Protein AF-A0A267DTV1-F1 (afdb_monomer_lite)

Radius of gyration: 34.49 Å; chains: 1; bounding box: 105×62×57 Å

Secondary structure (DSSP, 8-state):
-PPPPHHHHHHHHHHHHHHHHHHHHHHHHHHHHHTTT--SHHHHHHHHHHHHHHHHHHHHHHHHHHHHHHHHHHHHHHHHHTT-S-HHHHHHHHHHHHHHHHHHHHHHHHHHHHHHHHHHHS---SSSSSS------------------------------------------------

InterPro domains:
  IPR010989 SNARE [SSF47661] (5-112)
  IPR015260 Syntaxin 6/10/61, N-terminal [PF09177] (5-105)

Sequence (179 aa):
MPSLDPFQLDQQALDNKLKLLQESLERWRRVKIDAGELTSQEELQEAEDEFNWLREEIGKSVKSIGWDLDDLAETLRRMSEQNRQPAEETTARGEYIRRMRHLLTTIDDEVKKSSEALAASESPDGRQNRHQQQQQPDSGMSASTERLVESLLQQDDEDDDVELLIQDDSSVRAEDSSA

pLDDT: mean 75.84, std 22.7, range [34.06, 98.0]

Structure (mmCIF, N/CA/C/O backbone):
data_AF-A0A267DTV1-F1
#
_entry.id   AF-A0A267DTV1-F1
#
loop_
_atom_site.group_PDB
_atom_site.id
_atom_site.type_symbol
_atom_site.label_atom_id
_atom_site.label_alt_id
_atom_site.label_comp_id
_atom_site.label_asym_id
_atom_site.label_entity_id
_atom_site.label_seq_id
_atom_site.pdbx_PDB_ins_code
_atom_site.Cartn_x
_atom_site.Cartn_y
_atom_site.Cartn_z
_atom_site.occupancy
_atom_site.B_iso_or_equiv
_atom_site.auth_seq_id
_atom_site.auth_comp_id
_atom_site.auth_asym_id
_atom_site.auth_atom_id
_atom_site.pdbx_PDB_model_num
ATOM 1 N N . MET A 1 1 ? 34.134 4.651 -7.912 1.00 44.31 1 MET A N 1
ATOM 2 C CA . MET A 1 1 ? 32.918 4.200 -7.209 1.00 44.31 1 MET A CA 1
ATOM 3 C C . MET A 1 1 ? 31.912 3.812 -8.275 1.00 44.31 1 MET A C 1
ATOM 5 O O . MET A 1 1 ? 31.681 4.657 -9.135 1.00 44.31 1 MET A O 1
ATOM 9 N N . PRO A 1 2 ? 31.387 2.576 -8.313 1.00 50.53 2 PRO A N 1
ATOM 10 C CA . PRO A 1 2 ? 30.242 2.295 -9.172 1.00 50.53 2 PRO A CA 1
ATOM 11 C C . PRO A 1 2 ? 29.101 3.227 -8.742 1.00 50.53 2 PRO A C 1
ATOM 13 O O . PRO A 1 2 ? 28.803 3.327 -7.553 1.00 50.53 2 PRO A O 1
ATOM 16 N N . SER A 1 3 ? 28.538 3.983 -9.682 1.00 67.75 3 SER A N 1
ATOM 17 C CA . SER A 1 3 ? 27.326 4.765 -9.439 1.00 67.75 3 SER A CA 1
ATOM 18 C C . SER A 1 3 ? 26.203 3.789 -9.098 1.00 67.75 3 SER A C 1
ATOM 20 O O . SER A 1 3 ? 25.952 2.885 -9.896 1.00 67.75 3 SER A O 1
ATOM 22 N N . LEU A 1 4 ? 25.571 3.934 -7.929 1.00 71.94 4 LEU A N 1
ATOM 23 C CA . LEU A 1 4 ? 24.413 3.114 -7.571 1.00 71.94 4 LEU A CA 1
ATOM 24 C C . LEU A 1 4 ? 23.327 3.273 -8.639 1.00 71.94 4 LEU A C 1
ATOM 26 O O . LEU A 1 4 ? 23.061 4.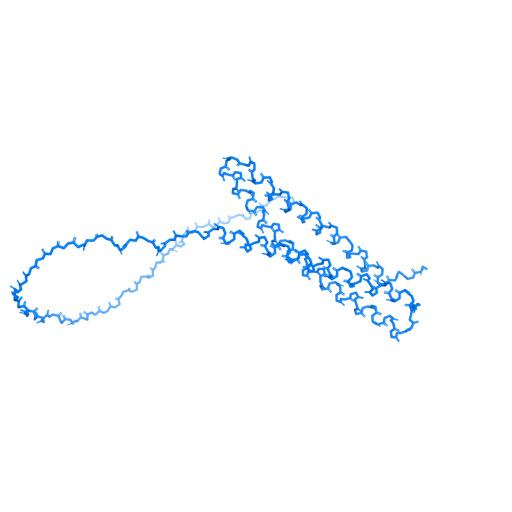386 -9.095 1.00 71.94 4 LEU A O 1
ATOM 30 N N . ASP A 1 5 ? 22.730 2.154 -9.039 1.00 86.31 5 ASP A N 1
ATOM 31 C CA . ASP A 1 5 ? 21.611 2.145 -9.970 1.00 86.31 5 ASP A CA 1
ATOM 32 C C . ASP A 1 5 ? 20.408 2.850 -9.315 1.00 86.31 5 ASP A C 1
ATOM 34 O O . ASP A 1 5 ? 19.955 2.396 -8.258 1.00 86.31 5 ASP A O 1
ATOM 38 N N . PRO A 1 6 ? 19.888 3.947 -9.903 1.00 86.69 6 PRO A N 1
ATOM 39 C CA . PRO A 1 6 ? 18.773 4.695 -9.323 1.00 86.69 6 PRO A CA 1
ATOM 40 C C . PRO A 1 6 ? 17.540 3.816 -9.087 1.00 86.69 6 PRO A C 1
ATOM 42 O O . PRO A 1 6 ? 16.880 3.959 -8.065 1.00 86.69 6 PRO A O 1
ATOM 45 N N . PHE A 1 7 ? 17.285 2.834 -9.955 1.00 90.94 7 PHE A N 1
ATOM 46 C CA . PHE A 1 7 ? 16.161 1.919 -9.778 1.00 90.94 7 PHE A CA 1
ATOM 47 C C . PHE A 1 7 ? 16.307 1.068 -8.513 1.00 90.94 7 PHE A C 1
ATOM 49 O O . PHE A 1 7 ? 15.328 0.820 -7.819 1.00 90.94 7 PHE A O 1
ATOM 56 N N . GLN A 1 8 ? 17.520 0.599 -8.203 1.00 91.19 8 GLN A N 1
ATOM 57 C CA . GLN A 1 8 ? 17.751 -0.240 -7.023 1.00 91.19 8 GLN A CA 1
ATOM 58 C C . GLN A 1 8 ? 17.574 0.549 -5.725 1.00 91.19 8 GLN A C 1
ATOM 60 O O . GLN A 1 8 ? 17.074 0.003 -4.744 1.00 91.19 8 GLN A O 1
ATOM 65 N N . LEU A 1 9 ? 17.960 1.827 -5.727 1.00 90.38 9 LEU A N 1
ATOM 66 C CA . LEU A 1 9 ? 17.738 2.731 -4.599 1.00 90.38 9 LEU A CA 1
ATOM 67 C C . LEU A 1 9 ? 16.246 2.944 -4.339 1.00 90.38 9 LEU A C 1
ATOM 69 O O . LEU A 1 9 ? 15.788 2.760 -3.210 1.00 90.38 9 LEU A O 1
ATOM 73 N N . ASP A 1 10 ? 15.496 3.268 -5.389 1.00 91.75 10 ASP A N 1
ATOM 74 C CA . ASP A 1 10 ? 14.055 3.498 -5.295 1.00 91.75 10 ASP A CA 1
ATOM 75 C C . ASP A 1 10 ? 13.319 2.207 -4.903 1.00 91.75 10 ASP A C 1
ATOM 77 O O . ASP A 1 10 ? 12.448 2.225 -4.033 1.00 91.75 10 ASP A O 1
ATOM 81 N N . GLN A 1 11 ? 13.730 1.060 -5.456 1.00 94.12 11 GLN A N 1
ATOM 82 C CA . GLN A 1 11 ? 13.201 -0.249 -5.075 1.00 94.12 11 GLN A CA 1
ATOM 83 C C . GLN A 1 11 ? 13.447 -0.553 -3.589 1.00 94.12 11 GLN A C 1
ATOM 85 O O . GLN A 1 11 ? 12.539 -1.003 -2.896 1.00 94.12 11 GLN A O 1
ATOM 90 N N . GLN A 1 12 ? 14.646 -0.281 -3.065 1.00 94.19 12 GLN A N 1
ATOM 91 C CA . GLN A 1 12 ? 14.948 -0.518 -1.652 1.00 94.19 12 GLN A CA 1
ATOM 92 C C . GLN A 1 12 ? 14.118 0.386 -0.727 1.00 94.19 12 GLN A C 1
ATOM 94 O O . GLN A 1 12 ? 13.645 -0.057 0.323 1.00 94.19 12 GLN A O 1
ATOM 99 N N . ALA A 1 13 ? 13.932 1.655 -1.098 1.00 93.06 13 ALA A N 1
ATOM 100 C CA . ALA A 1 13 ? 13.071 2.571 -0.356 1.00 93.06 13 ALA A CA 1
ATOM 101 C C . ALA A 1 13 ? 11.609 2.095 -0.362 1.00 93.06 13 ALA A C 1
ATOM 103 O O . ALA A 1 13 ? 10.941 2.131 0.676 1.00 93.06 13 ALA A O 1
ATOM 104 N N . LEU A 1 14 ? 11.142 1.590 -1.506 1.00 95.75 14 LEU A N 1
ATOM 105 C CA . LEU A 1 14 ? 9.812 1.017 -1.662 1.00 95.75 14 LEU A CA 1
ATOM 106 C C . LEU A 1 14 ? 9.611 -0.230 -0.796 1.00 95.75 14 LEU A C 1
ATOM 108 O O . LEU A 1 14 ? 8.597 -0.336 -0.108 1.00 95.75 14 LEU A O 1
ATOM 112 N N . ASP A 1 15 ? 10.584 -1.142 -0.775 1.00 95.56 15 ASP A N 1
ATOM 113 C CA . ASP A 1 15 ? 10.530 -2.368 0.029 1.00 95.56 15 ASP A CA 1
ATOM 114 C C . ASP A 1 15 ? 10.394 -2.051 1.531 1.00 95.56 15 ASP A C 1
ATOM 116 O O . ASP A 1 15 ? 9.637 -2.713 2.245 1.00 95.56 15 ASP A O 1
ATOM 120 N N . ASN A 1 16 ? 11.044 -0.986 2.015 1.00 96.00 16 ASN A N 1
ATOM 121 C CA . ASN A 1 16 ? 10.878 -0.527 3.397 1.00 96.00 16 ASN A CA 1
ATOM 122 C C . ASN A 1 16 ? 9.452 -0.023 3.674 1.00 96.00 16 ASN A C 1
ATOM 124 O O . ASN A 1 16 ? 8.869 -0.369 4.702 1.00 96.00 16 ASN A O 1
ATOM 128 N N . LYS A 1 17 ? 8.868 0.763 2.759 1.00 96.75 17 LYS A N 1
ATOM 129 C CA . LYS A 1 17 ? 7.478 1.235 2.885 1.00 96.75 17 LYS A CA 1
ATOM 130 C C . LYS A 1 17 ? 6.484 0.070 2.840 1.00 96.75 17 LYS A C 1
ATOM 132 O O . LYS A 1 17 ? 5.540 0.041 3.625 1.00 96.75 17 LYS A O 1
ATOM 137 N N . LEU A 1 18 ? 6.718 -0.911 1.969 1.00 96.69 18 LEU A N 1
ATOM 138 C CA . LEU A 1 18 ? 5.904 -2.124 1.869 1.00 96.69 18 LEU A CA 1
ATOM 139 C C . LEU A 1 18 ? 5.942 -2.949 3.154 1.00 96.69 18 LEU A C 1
ATOM 141 O O . LEU A 1 18 ? 4.903 -3.441 3.587 1.00 96.69 18 LEU A O 1
ATOM 145 N N . LYS A 1 19 ? 7.112 -3.067 3.788 1.00 96.81 19 LYS A N 1
ATOM 146 C CA . LYS A 1 19 ? 7.238 -3.755 5.073 1.00 96.81 19 LYS A CA 1
ATOM 147 C C . LYS A 1 19 ? 6.401 -3.077 6.162 1.00 96.81 19 LYS A C 1
ATOM 149 O O . LYS A 1 19 ? 5.646 -3.752 6.852 1.00 96.81 19 LYS A O 1
ATOM 154 N N . LEU A 1 20 ? 6.474 -1.749 6.268 1.00 96.94 20 LEU A N 1
ATOM 155 C CA . LEU A 1 20 ? 5.659 -0.990 7.224 1.00 96.94 20 LEU A CA 1
ATOM 156 C C . LEU A 1 20 ? 4.158 -1.130 6.933 1.00 96.94 20 LEU A C 1
ATOM 158 O O . LEU A 1 20 ? 3.362 -1.305 7.852 1.00 96.94 20 LEU A O 1
ATOM 162 N N . LEU A 1 21 ? 3.765 -1.117 5.655 1.00 97.81 21 LEU A N 1
ATOM 163 C CA . LEU A 1 21 ? 2.382 -1.370 5.251 1.00 97.81 21 LEU A CA 1
ATOM 164 C C . LEU A 1 21 ? 1.910 -2.766 5.692 1.00 97.81 21 LEU A C 1
ATOM 166 O O . LEU A 1 21 ? 0.790 -2.903 6.181 1.00 97.81 21 LEU A O 1
ATOM 170 N N . GLN A 1 22 ? 2.746 -3.795 5.533 1.00 96.88 22 GLN A N 1
ATOM 171 C CA . GLN A 1 22 ? 2.431 -5.155 5.977 1.00 96.88 22 GLN A CA 1
ATOM 172 C C . GLN A 1 22 ? 2.264 -5.234 7.497 1.00 96.88 22 GLN A C 1
ATOM 174 O O . GLN A 1 22 ? 1.286 -5.811 7.964 1.00 96.88 22 GLN A O 1
ATOM 179 N N . GLU A 1 23 ? 3.157 -4.606 8.264 1.00 97.12 23 GLU A N 1
ATOM 180 C CA . GLU A 1 23 ? 3.067 -4.552 9.728 1.00 97.12 23 GLU A CA 1
ATOM 181 C C . GLU A 1 23 ? 1.766 -3.867 10.188 1.00 97.12 23 GLU A C 1
ATOM 183 O O . GLU A 1 23 ? 1.050 -4.396 11.045 1.00 97.12 23 GLU A O 1
ATOM 188 N N . SER A 1 24 ? 1.403 -2.738 9.567 1.00 97.00 24 SER A N 1
ATOM 189 C CA . SER A 1 24 ? 0.138 -2.038 9.826 1.00 97.00 24 SER A CA 1
ATOM 190 C C . SER A 1 24 ? -1.081 -2.889 9.468 1.00 97.00 24 SER A C 1
ATOM 192 O O . SER A 1 24 ? -2.044 -2.935 10.232 1.00 97.00 24 SER A O 1
ATOM 194 N N . LEU A 1 25 ? -1.041 -3.611 8.344 1.00 96.94 25 LEU A N 1
ATOM 195 C CA . LEU A 1 25 ? -2.120 -4.506 7.922 1.00 96.94 25 LEU A CA 1
ATOM 196 C C . LEU A 1 25 ? -2.301 -5.687 8.884 1.00 96.94 25 LEU A C 1
ATOM 198 O O . LEU A 1 25 ? -3.425 -6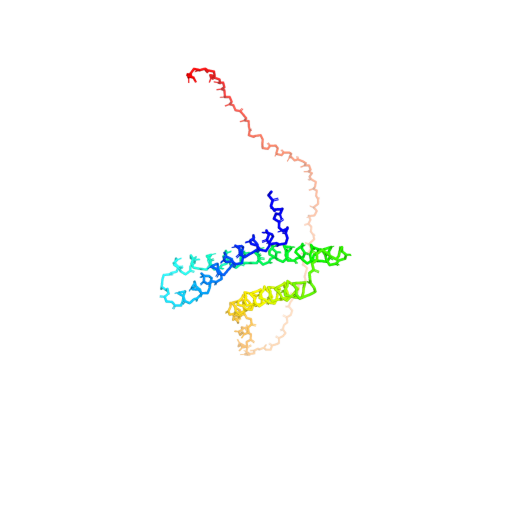.038 9.236 1.00 96.94 25 LEU A O 1
ATOM 202 N N . GLU A 1 26 ? -1.209 -6.299 9.336 1.00 96.69 26 GLU A N 1
ATOM 203 C CA . GLU A 1 26 ? -1.253 -7.375 10.328 1.00 96.69 26 GLU A CA 1
ATOM 204 C C . GLU A 1 26 ? -1.782 -6.890 11.676 1.00 96.69 26 GLU A C 1
ATOM 206 O O . GLU A 1 26 ? -2.510 -7.616 12.354 1.00 96.69 26 GLU A O 1
ATOM 211 N N . ARG A 1 27 ? -1.422 -5.670 12.084 1.00 96.25 27 ARG A N 1
ATOM 212 C CA . ARG A 1 27 ? -1.970 -5.048 13.292 1.00 96.25 27 ARG A CA 1
ATOM 213 C C . ARG A 1 27 ? -3.469 -4.789 13.142 1.00 96.25 27 ARG A C 1
ATOM 215 O O . ARG A 1 27 ? -4.235 -5.194 14.004 1.00 96.25 27 ARG A O 1
ATOM 222 N N . TRP A 1 28 ? -3.894 -4.235 12.011 1.00 96.06 28 TRP A N 1
ATOM 223 C CA . TRP A 1 28 ? -5.303 -3.972 11.716 1.00 96.06 28 TRP A CA 1
ATOM 224 C C . TRP A 1 28 ? -6.157 -5.248 11.721 1.00 96.06 28 TRP A C 1
ATOM 226 O O . TRP A 1 28 ? -7.239 -5.282 12.308 1.00 96.06 28 TRP A O 1
ATOM 236 N N . ARG A 1 29 ? -5.644 -6.341 11.138 1.00 94.44 29 ARG A N 1
ATOM 237 C CA . ARG A 1 29 ? -6.293 -7.661 11.195 1.00 94.44 29 ARG A CA 1
ATOM 238 C C . ARG A 1 29 ? -6.385 -8.209 12.620 1.00 94.44 29 ARG A C 1
ATOM 240 O O . ARG A 1 29 ? -7.393 -8.828 12.941 1.00 94.44 29 ARG A O 1
ATOM 247 N N . ARG A 1 30 ? -5.358 -8.000 13.454 1.00 94.38 30 ARG A N 1
ATOM 248 C CA . ARG A 1 30 ? -5.352 -8.436 14.861 1.00 94.38 30 ARG A CA 1
ATOM 249 C C . ARG A 1 30 ? -6.390 -7.697 15.688 1.00 94.38 30 ARG A C 1
ATOM 251 O O . ARG A 1 30 ? -7.224 -8.359 16.283 1.00 94.38 30 ARG A O 1
ATOM 258 N N . VAL A 1 31 ? -6.431 -6.367 15.605 1.00 92.06 31 VAL A N 1
ATOM 259 C CA . VAL A 1 31 ? -7.442 -5.551 16.302 1.00 92.06 31 VAL A CA 1
ATOM 260 C C . VAL A 1 31 ? -8.858 -6.040 15.979 1.00 92.06 31 VAL A C 1
ATOM 262 O O . VAL A 1 31 ? -9.684 -6.195 16.870 1.00 92.06 31 VAL A O 1
ATOM 265 N N . LYS A 1 32 ? -9.122 -6.388 14.712 1.00 86.12 32 LYS A N 1
ATOM 266 C CA . LYS A 1 32 ? -10.412 -6.952 14.286 1.00 86.12 32 LYS A CA 1
ATOM 267 C C . LYS A 1 32 ? -10.759 -8.291 14.950 1.00 86.12 32 LYS A C 1
ATOM 269 O O . LYS A 1 32 ? -11.935 -8.563 15.173 1.00 86.12 32 LYS A O 1
ATOM 274 N N . ILE A 1 33 ? -9.769 -9.155 15.170 1.00 87.12 33 ILE A N 1
ATOM 275 C CA . ILE A 1 33 ? -9.955 -10.472 15.795 1.00 87.12 33 ILE A CA 1
ATOM 276 C C . ILE A 1 33 ? -10.137 -10.297 17.303 1.00 87.12 33 ILE A C 1
ATOM 278 O O . ILE A 1 33 ? -11.112 -10.797 17.860 1.00 87.12 33 ILE A O 1
ATOM 282 N N . ASP A 1 34 ? -9.239 -9.537 17.925 1.00 87.75 34 ASP A N 1
ATOM 283 C CA . ASP A 1 34 ? -9.172 -9.343 19.373 1.00 87.75 34 ASP A CA 1
ATOM 284 C C . ASP A 1 34 ? -10.408 -8.594 19.896 1.00 87.75 34 ASP A C 1
ATOM 286 O O . ASP A 1 34 ? -10.901 -8.899 20.979 1.00 87.75 34 ASP A O 1
ATOM 290 N N . ALA A 1 35 ? -10.997 -7.696 19.092 1.00 81.88 35 ALA A N 1
ATOM 291 C CA . ALA A 1 35 ? -12.250 -7.012 19.422 1.00 81.88 35 ALA A CA 1
ATOM 292 C C . ALA A 1 35 ? -13.416 -7.972 19.732 1.00 81.88 35 ALA A C 1
ATOM 294 O O . ALA A 1 35 ? -14.322 -7.613 20.480 1.00 81.88 35 ALA A O 1
ATOM 295 N N . GLY A 1 36 ? -13.397 -9.200 19.198 1.00 80.12 36 GLY A N 1
ATOM 296 C CA . GLY A 1 36 ? -14.404 -10.221 19.499 1.00 80.12 36 GLY A CA 1
ATOM 297 C C . GLY A 1 36 ? -14.314 -10.807 20.914 1.00 80.12 36 GLY A C 1
ATOM 298 O O . GLY A 1 36 ? -15.256 -11.465 21.354 1.00 80.12 36 GLY A O 1
ATOM 299 N N . GLU A 1 37 ? -13.203 -10.584 21.618 1.00 86.50 37 GLU A N 1
ATOM 300 C CA . GLU A 1 37 ? -12.944 -11.095 22.970 1.00 86.50 37 GLU A CA 1
ATOM 301 C C . GLU A 1 37 ? -13.087 -10.013 24.055 1.00 86.50 37 GLU A C 1
ATOM 303 O O . GLU A 1 37 ? -13.101 -10.330 25.247 1.00 86.50 37 GLU A O 1
ATOM 308 N N . LEU A 1 38 ? -13.223 -8.744 23.658 1.00 87.69 38 LEU A N 1
ATOM 309 C CA . LEU A 1 38 ? -13.347 -7.613 24.574 1.00 87.69 38 LEU A CA 1
ATOM 310 C C . LEU A 1 38 ? -14.730 -7.575 25.227 1.00 87.69 38 LEU A C 1
ATOM 312 O O . LEU A 1 38 ? -15.755 -7.864 24.608 1.00 87.69 38 LEU A O 1
ATOM 316 N N . THR A 1 39 ? -14.755 -7.207 26.509 1.00 84.06 39 THR A N 1
ATOM 317 C CA . THR A 1 39 ? -15.987 -7.212 27.318 1.00 84.06 39 THR A CA 1
ATOM 318 C C . THR A 1 39 ? -16.328 -5.849 27.905 1.00 84.06 39 THR A C 1
ATOM 320 O O . THR A 1 39 ? -17.491 -5.608 28.234 1.00 84.06 39 THR A O 1
ATOM 323 N N . SER A 1 40 ? -15.349 -4.944 28.010 1.00 92.00 40 SER A N 1
ATOM 324 C CA . SER A 1 40 ? -15.582 -3.558 28.405 1.00 92.00 40 SER A CA 1
ATOM 325 C C . SER A 1 40 ? -15.943 -2.694 27.199 1.00 92.00 40 SER A C 1
ATOM 327 O O . SER A 1 40 ? -15.343 -2.803 26.133 1.00 92.00 40 SER A O 1
ATOM 329 N N . GLN A 1 41 ? -16.893 -1.777 27.389 1.00 87.75 41 GLN A N 1
ATOM 330 C CA . GLN A 1 41 ? -17.243 -0.776 26.380 1.00 87.75 41 GLN A CA 1
ATOM 331 C C . GLN A 1 41 ? -16.068 0.163 26.064 1.00 87.75 41 GLN A C 1
ATOM 333 O O . GLN A 1 41 ? -15.928 0.595 24.926 1.00 87.75 41 GLN A O 1
ATOM 338 N N . GLU A 1 42 ? -15.228 0.467 27.055 1.00 92.94 42 GLU A N 1
ATOM 339 C CA . GLU A 1 42 ? -14.047 1.321 26.876 1.00 92.94 42 GLU A CA 1
ATOM 340 C C . GLU A 1 42 ? -13.011 0.643 25.970 1.00 92.94 42 GLU A C 1
ATOM 342 O O . GLU A 1 42 ? -12.588 1.231 24.981 1.00 92.94 42 GLU A O 1
ATOM 347 N N . GLU A 1 43 ? -12.705 -0.633 26.222 1.00 89.88 43 GLU A N 1
ATOM 348 C CA . GLU A 1 43 ? -11.781 -1.420 25.393 1.00 89.88 43 GLU A CA 1
ATOM 349 C C . GLU A 1 43 ? -12.299 -1.574 23.955 1.00 89.88 43 GLU A C 1
ATOM 351 O O . GLU A 1 43 ? -11.526 -1.504 23.001 1.00 89.88 43 GLU A O 1
ATOM 356 N N . LEU A 1 44 ? -13.614 -1.762 23.787 1.00 88.44 44 LEU A N 1
ATOM 357 C CA . LEU A 1 44 ? -14.243 -1.832 22.467 1.00 88.44 44 LEU A CA 1
ATOM 358 C C . LEU A 1 44 ? -14.107 -0.512 21.698 1.00 88.44 44 LEU A C 1
ATOM 360 O O . LEU A 1 44 ? -13.794 -0.546 20.510 1.00 88.44 44 LEU A O 1
ATOM 364 N N . GLN A 1 45 ? -14.302 0.630 22.366 1.00 90.69 45 GLN A N 1
ATOM 365 C CA . GLN A 1 45 ? -14.137 1.942 21.741 1.00 90.69 45 GLN A CA 1
ATOM 366 C C . GLN A 1 45 ? -12.677 2.196 21.350 1.00 90.69 45 GLN A C 1
ATOM 368 O O . GLN A 1 45 ? -12.413 2.636 20.235 1.00 90.69 45 GLN A O 1
ATOM 373 N N . GLU A 1 46 ? -11.721 1.876 22.227 1.00 91.62 46 GLU A N 1
ATOM 374 C CA . GLU A 1 46 ? -10.291 2.011 21.925 1.00 91.62 46 GLU A CA 1
ATOM 375 C C . GLU A 1 46 ? -9.875 1.139 20.732 1.00 91.62 46 GLU A C 1
ATOM 377 O O . GLU A 1 46 ? -9.154 1.596 19.841 1.00 91.62 46 GLU A O 1
ATOM 382 N N . ALA A 1 47 ? -10.367 -0.103 20.674 1.00 91.75 47 ALA A N 1
ATOM 383 C CA . ALA A 1 47 ? -10.119 -1.004 19.555 1.00 91.75 47 ALA A CA 1
ATOM 384 C C . ALA A 1 47 ? -10.741 -0.484 18.249 1.00 91.75 47 ALA A C 1
ATOM 386 O O . ALA A 1 47 ? -10.126 -0.596 17.187 1.00 91.75 47 ALA A O 1
ATOM 387 N N . GLU A 1 48 ? -11.938 0.103 18.304 1.00 91.19 48 GLU A N 1
ATOM 388 C CA . GLU A 1 48 ? -12.587 0.715 17.143 1.00 91.19 48 GLU A CA 1
ATOM 389 C C . GLU A 1 48 ? -11.817 1.943 16.633 1.00 91.19 48 GLU A C 1
ATOM 391 O O . GLU A 1 48 ? -11.570 2.066 15.427 1.00 91.19 48 GLU A O 1
ATOM 396 N N . ASP A 1 49 ? -11.377 2.817 17.536 1.00 93.06 49 ASP A N 1
ATOM 397 C CA . ASP A 1 49 ? -10.577 3.996 17.203 1.00 93.06 49 ASP A CA 1
ATOM 398 C C . ASP A 1 49 ? -9.238 3.585 16.568 1.00 93.06 49 ASP A C 1
ATOM 400 O O . ASP A 1 49 ? -8.847 4.113 15.520 1.00 93.06 49 ASP A O 1
ATOM 404 N N . GLU A 1 50 ? -8.558 2.585 17.142 1.00 94.69 50 GLU A N 1
ATOM 405 C CA . GLU A 1 50 ? -7.323 2.027 16.587 1.00 94.69 50 GLU A CA 1
ATOM 406 C C . GLU A 1 50 ? -7.557 1.383 15.213 1.00 94.69 50 GLU A C 1
ATOM 408 O O . GLU A 1 50 ? -6.779 1.601 14.277 1.00 94.69 50 GLU A O 1
ATOM 413 N N . PHE A 1 51 ? -8.635 0.613 15.061 1.00 93.50 51 PHE A N 1
ATOM 414 C CA . PHE A 1 51 ? -9.000 -0.030 13.802 1.00 93.50 51 PHE A CA 1
ATOM 415 C C . PHE A 1 51 ? -9.232 1.000 12.689 1.00 93.50 51 PHE A C 1
ATOM 417 O O . PHE A 1 51 ? -8.737 0.829 11.567 1.00 93.50 51 PHE A O 1
ATOM 424 N N . ASN A 1 52 ? -9.947 2.084 12.994 1.00 93.25 52 ASN A N 1
ATOM 425 C CA . ASN A 1 52 ? -10.221 3.167 12.054 1.00 93.25 52 ASN A CA 1
ATOM 426 C C . ASN A 1 52 ? -8.956 3.962 11.711 1.00 93.25 52 ASN A C 1
ATOM 428 O O . ASN A 1 52 ? -8.697 4.219 10.531 1.00 93.25 52 ASN A O 1
ATOM 432 N N . TRP A 1 53 ? -8.119 4.272 12.704 1.00 95.81 53 TRP A N 1
ATOM 433 C CA . TRP A 1 53 ? -6.838 4.938 12.475 1.00 95.81 53 TRP A CA 1
ATOM 434 C C . TRP A 1 53 ? -5.915 4.104 11.573 1.00 95.81 53 TRP A C 1
ATOM 436 O O . TRP A 1 53 ? -5.406 4.607 10.567 1.00 95.81 53 TRP A O 1
ATOM 446 N N . LEU A 1 54 ? -5.753 2.808 11.868 1.00 96.25 54 LEU A N 1
ATOM 447 C CA . LEU A 1 54 ? -4.938 1.894 11.061 1.00 96.25 54 LEU A CA 1
ATOM 448 C C . LEU A 1 54 ? -5.463 1.778 9.631 1.00 96.25 54 LEU A C 1
ATOM 450 O O . LEU A 1 54 ? -4.677 1.755 8.684 1.00 96.25 54 LEU A O 1
ATOM 454 N N . ARG A 1 55 ? -6.785 1.738 9.453 1.00 94.94 55 ARG A N 1
ATOM 455 C CA . ARG A 1 55 ? -7.412 1.738 8.130 1.00 94.94 55 ARG A CA 1
ATOM 456 C C . ARG A 1 55 ? -7.019 2.970 7.318 1.00 94.94 55 ARG A C 1
ATOM 458 O O . ARG A 1 55 ? -6.656 2.838 6.146 1.00 94.94 55 ARG A O 1
ATOM 465 N N . GLU A 1 56 ? -7.125 4.161 7.902 1.00 96.00 56 GLU A N 1
ATOM 466 C CA . GLU A 1 56 ? -6.745 5.393 7.211 1.00 96.00 56 GLU A CA 1
ATOM 467 C C . GLU A 1 56 ? -5.257 5.402 6.865 1.00 96.00 56 GLU A C 1
ATOM 469 O O . GLU A 1 56 ? -4.878 5.785 5.755 1.00 96.00 56 GLU A O 1
ATOM 474 N N . GLU A 1 57 ? -4.419 4.946 7.793 1.00 96.94 57 GLU A N 1
ATOM 475 C CA . GLU A 1 57 ? -2.972 4.903 7.621 1.00 96.94 57 GLU A CA 1
ATOM 476 C C . GLU A 1 57 ? -2.544 3.917 6.526 1.00 96.94 57 GLU A C 1
ATOM 478 O O . GLU A 1 57 ? -1.705 4.239 5.678 1.00 96.94 57 GLU A O 1
ATOM 483 N N . ILE A 1 58 ? -3.192 2.750 6.459 1.00 97.69 58 ILE A N 1
ATOM 484 C CA . ILE A 1 58 ? -3.041 1.793 5.358 1.00 97.69 58 ILE A CA 1
ATOM 485 C C . ILE A 1 58 ? -3.452 2.447 4.034 1.00 97.69 58 ILE A C 1
ATOM 487 O O . ILE A 1 58 ? -2.705 2.374 3.058 1.00 97.69 58 ILE A O 1
ATOM 491 N N . GLY A 1 59 ? -4.588 3.148 3.993 1.00 96.62 59 GLY A N 1
ATOM 492 C CA . GLY A 1 59 ? -5.053 3.843 2.790 1.00 96.62 59 GLY A CA 1
ATOM 493 C C . GLY A 1 59 ? -4.084 4.926 2.295 1.00 96.62 59 GLY A C 1
ATOM 494 O O . GLY A 1 59 ? -3.853 5.053 1.088 1.00 96.62 59 GLY A O 1
ATOM 495 N N . LYS A 1 60 ? -3.476 5.695 3.208 1.00 97.12 60 LYS A N 1
ATOM 496 C CA . LYS A 1 60 ? -2.424 6.678 2.883 1.00 97.12 60 LYS A CA 1
ATOM 497 C C . LYS A 1 60 ? -1.166 5.988 2.358 1.00 97.12 60 LYS A C 1
ATOM 499 O O . LYS A 1 60 ? -0.629 6.397 1.327 1.00 97.12 60 LYS A O 1
ATOM 504 N N . SER A 1 61 ? -0.738 4.920 3.027 1.00 97.50 61 SER A N 1
ATOM 505 C CA . SER A 1 61 ? 0.443 4.136 2.656 1.00 97.50 61 SER A CA 1
ATOM 506 C C . SER A 1 61 ? 0.296 3.516 1.267 1.00 97.50 61 SER A C 1
ATOM 508 O O . SER A 1 61 ? 1.190 3.659 0.438 1.00 97.50 61 SER A O 1
ATOM 510 N N . VAL A 1 62 ? -0.857 2.914 0.960 1.00 98.00 62 VAL A N 1
ATOM 511 C CA . VAL A 1 62 ? -1.156 2.347 -0.364 1.00 98.00 62 VAL A CA 1
ATOM 512 C C . VAL A 1 62 ? -1.043 3.403 -1.466 1.00 98.00 62 VAL A C 1
ATOM 514 O O . VAL A 1 62 ? -0.409 3.150 -2.488 1.00 98.00 62 VAL A O 1
ATOM 517 N N . LYS A 1 63 ? -1.615 4.598 -1.265 1.00 97.31 63 LYS A N 1
ATOM 518 C CA . LYS A 1 63 ? -1.524 5.694 -2.246 1.00 97.31 63 LYS A CA 1
ATOM 519 C C . LYS A 1 63 ? -0.084 6.165 -2.446 1.00 97.31 63 LYS A C 1
ATOM 521 O O . LYS A 1 63 ? 0.348 6.306 -3.585 1.00 97.31 63 LYS A O 1
ATOM 526 N N . SER A 1 64 ? 0.646 6.364 -1.349 1.00 97.62 64 SER A N 1
ATOM 527 C CA . SER A 1 64 ? 2.049 6.795 -1.361 1.00 97.62 64 SER A CA 1
ATOM 528 C C . SER A 1 64 ? 2.944 5.809 -2.123 1.00 97.62 64 SER A C 1
ATOM 530 O O . SER A 1 64 ? 3.640 6.200 -3.055 1.00 97.62 64 SER A O 1
ATOM 532 N N . ILE A 1 65 ? 2.841 4.513 -1.812 1.00 98.00 65 ILE A N 1
ATOM 533 C CA . ILE A 1 65 ? 3.583 3.442 -2.502 1.00 98.00 65 ILE A CA 1
ATOM 534 C C . ILE A 1 65 ? 3.141 3.339 -3.971 1.00 98.00 65 ILE A C 1
ATOM 536 O O . ILE A 1 65 ? 3.950 3.046 -4.849 1.00 98.00 65 ILE A O 1
ATOM 540 N N . GLY A 1 66 ? 1.865 3.606 -4.265 1.00 97.75 66 GLY A N 1
ATOM 541 C CA . GLY A 1 66 ? 1.351 3.690 -5.631 1.00 97.75 66 GLY A CA 1
ATOM 542 C C . GLY A 1 66 ? 2.077 4.739 -6.478 1.00 97.75 66 GLY A C 1
ATOM 543 O O . GLY A 1 66 ? 2.474 4.428 -7.599 1.00 97.75 66 GLY A O 1
ATOM 544 N N . TRP A 1 67 ? 2.307 5.936 -5.929 1.00 97.69 67 TRP A N 1
ATOM 545 C CA . TRP A 1 67 ? 3.081 6.987 -6.598 1.00 97.69 67 TRP A CA 1
ATOM 546 C C . TRP A 1 67 ? 4.546 6.595 -6.786 1.00 97.69 67 TRP A C 1
ATOM 548 O O . TRP A 1 67 ? 5.071 6.728 -7.888 1.00 97.69 67 TRP A O 1
ATOM 558 N N . ASP A 1 68 ? 5.181 6.012 -5.767 1.00 96.75 68 ASP A N 1
ATOM 559 C CA . ASP A 1 68 ? 6.560 5.528 -5.901 1.00 96.75 68 ASP A CA 1
ATOM 560 C C . ASP A 1 68 ? 6.685 4.457 -7.008 1.00 96.75 68 ASP A C 1
ATOM 562 O O . ASP A 1 68 ? 7.676 4.400 -7.732 1.00 96.75 68 ASP A O 1
ATOM 566 N N . LEU A 1 69 ? 5.673 3.596 -7.175 1.00 97.81 69 LEU A N 1
ATOM 567 C CA . LEU A 1 69 ? 5.625 2.596 -8.248 1.00 97.81 69 LEU A CA 1
ATOM 568 C C . LEU A 1 69 ? 5.420 3.210 -9.638 1.00 97.81 69 LEU A C 1
ATOM 570 O O . LEU A 1 69 ? 5.804 2.584 -10.634 1.00 97.81 69 LEU A O 1
ATOM 574 N N . ASP A 1 70 ? 4.767 4.370 -9.736 1.00 96.94 70 ASP A N 1
ATOM 575 C CA . ASP A 1 70 ? 4.667 5.145 -10.979 1.00 96.94 70 ASP A CA 1
ATOM 576 C C . ASP A 1 70 ? 6.039 5.724 -11.344 1.00 96.94 70 ASP A C 1
ATOM 578 O O . ASP A 1 70 ? 6.498 5.535 -12.474 1.00 96.94 70 ASP A O 1
ATOM 582 N N . ASP A 1 71 ? 6.742 6.305 -10.370 1.00 94.94 71 ASP A N 1
ATOM 583 C CA . ASP A 1 71 ? 8.098 6.830 -10.549 1.00 94.94 71 ASP A CA 1
ATOM 584 C C . ASP A 1 71 ? 9.097 5.722 -10.914 1.00 94.94 71 ASP A C 1
ATOM 586 O O . ASP A 1 71 ? 9.890 5.863 -11.847 1.00 94.94 71 ASP A O 1
ATOM 590 N N . LEU A 1 72 ? 9.012 4.561 -10.259 1.00 95.38 72 LEU A N 1
ATOM 591 C CA . LEU A 1 72 ? 9.873 3.414 -10.545 1.00 95.38 72 LEU A CA 1
ATOM 592 C C . LEU A 1 72 ? 9.636 2.857 -11.963 1.00 95.38 72 LEU A C 1
ATOM 594 O O . LEU A 1 72 ? 10.580 2.461 -12.656 1.00 95.38 72 LEU A O 1
ATOM 598 N N . ALA A 1 73 ? 8.381 2.855 -12.427 1.00 95.69 73 ALA A N 1
ATOM 599 C CA . ALA A 1 73 ? 8.035 2.474 -13.796 1.00 95.69 73 ALA A CA 1
ATOM 600 C C . ALA A 1 73 ? 8.565 3.480 -14.825 1.00 95.69 73 ALA A C 1
ATOM 602 O O . ALA A 1 73 ? 9.063 3.078 -15.881 1.00 95.69 73 ALA A O 1
ATOM 603 N N . GLU A 1 74 ? 8.507 4.772 -14.508 1.00 94.44 74 GLU A N 1
ATOM 604 C CA . GLU A 1 74 ? 9.071 5.836 -15.333 1.00 94.44 74 GLU A CA 1
ATOM 605 C C . GLU A 1 74 ? 10.601 5.730 -15.427 1.00 94.44 74 GLU A C 1
ATOM 607 O O . GLU A 1 74 ? 11.167 5.815 -16.523 1.00 94.44 74 GLU A O 1
ATOM 612 N N . THR A 1 75 ? 11.276 5.464 -14.307 1.00 92.69 75 THR A N 1
ATOM 613 C CA . THR A 1 75 ? 12.720 5.200 -14.262 1.00 92.69 75 THR A CA 1
ATOM 614 C C . THR A 1 75 ? 13.079 4.005 -15.143 1.00 92.69 75 THR A C 1
ATOM 616 O O . THR A 1 75 ? 13.965 4.114 -15.996 1.00 92.69 75 THR A O 1
ATOM 619 N N . LEU A 1 76 ? 12.348 2.891 -15.022 1.00 93.56 76 LEU A N 1
ATOM 620 C CA . LEU A 1 76 ? 12.562 1.705 -15.853 1.00 93.56 76 LEU A CA 1
ATOM 621 C C . LEU A 1 76 ? 12.386 2.002 -17.346 1.00 93.56 76 LEU A C 1
ATOM 623 O O . LEU A 1 76 ? 13.210 1.578 -18.162 1.00 93.56 76 LEU A O 1
ATOM 627 N N . ARG A 1 77 ? 11.342 2.760 -17.708 1.00 92.62 77 ARG A N 1
ATOM 628 C CA . ARG A 1 77 ? 11.091 3.181 -19.091 1.00 92.62 77 ARG A CA 1
ATOM 629 C C . ARG A 1 77 ? 12.289 3.947 -19.647 1.00 92.62 77 ARG A C 1
ATOM 631 O O . ARG A 1 77 ? 12.837 3.545 -20.672 1.00 92.62 77 ARG A O 1
ATOM 638 N N . ARG A 1 78 ? 12.767 4.973 -18.937 1.00 91.00 78 ARG A N 1
ATOM 639 C CA . ARG A 1 78 ? 13.925 5.785 -19.359 1.00 91.00 78 ARG A CA 1
ATOM 640 C C . ARG A 1 78 ? 15.205 4.964 -19.496 1.00 91.00 78 ARG A C 1
ATOM 642 O O . ARG A 1 78 ? 15.976 5.178 -20.430 1.00 91.00 78 ARG A O 1
ATOM 649 N N . MET A 1 79 ? 15.442 4.018 -18.585 1.00 88.31 79 MET A N 1
ATOM 650 C CA . MET A 1 79 ? 16.602 3.124 -18.660 1.00 88.31 79 MET A CA 1
ATOM 651 C C . MET A 1 79 ? 16.530 2.196 -19.880 1.00 88.31 79 MET A C 1
ATOM 653 O O . MET A 1 79 ? 17.551 1.983 -20.540 1.00 88.31 79 MET A O 1
ATOM 657 N N . SER A 1 80 ? 15.333 1.700 -20.212 1.00 87.88 80 SER A N 1
ATOM 658 C CA . SER A 1 80 ? 15.107 0.854 -21.390 1.00 87.88 80 SER A CA 1
ATOM 659 C C . SER A 1 80 ? 15.292 1.614 -22.710 1.00 87.88 80 SER A C 1
ATOM 661 O O . SER A 1 80 ? 15.978 1.124 -23.603 1.00 87.88 80 SER A O 1
ATOM 663 N N . GLU A 1 81 ? 14.791 2.849 -22.811 1.00 89.19 81 GLU A N 1
ATOM 664 C CA . GLU A 1 81 ? 14.942 3.707 -23.999 1.00 89.19 81 GLU A CA 1
ATOM 665 C C . GLU A 1 81 ? 16.407 4.061 -24.280 1.00 89.19 81 GLU A C 1
ATOM 667 O O . GLU A 1 81 ? 16.824 4.194 -25.429 1.00 89.19 81 GLU A O 1
ATOM 672 N N . GLN A 1 82 ? 17.211 4.186 -23.224 1.00 86.88 82 GLN A N 1
ATOM 673 C CA . GLN A 1 82 ? 18.637 4.484 -23.323 1.00 86.88 82 GLN A CA 1
ATOM 674 C C . GLN A 1 82 ? 19.499 3.226 -23.523 1.00 86.88 82 GLN A C 1
ATOM 676 O O . GLN A 1 82 ? 20.725 3.339 -23.531 1.00 86.88 82 GLN A O 1
ATOM 681 N N . ASN A 1 83 ? 18.885 2.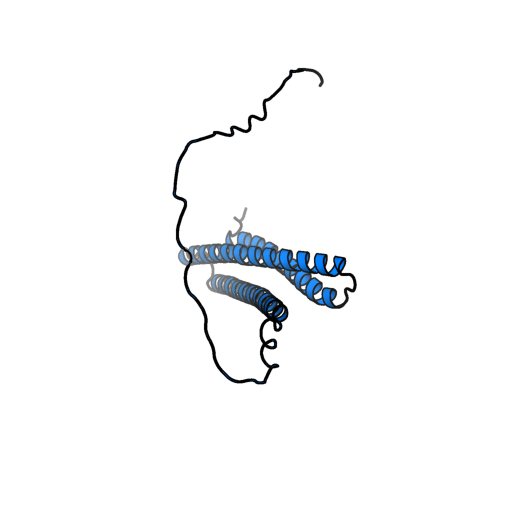039 -23.665 1.00 76.94 83 ASN A N 1
ATOM 682 C CA . ASN A 1 83 ? 19.566 0.742 -23.761 1.00 76.94 83 ASN A CA 1
ATOM 683 C C . ASN A 1 83 ? 20.592 0.519 -22.630 1.00 76.94 83 ASN A C 1
ATOM 685 O O . ASN A 1 83 ? 21.625 -0.127 -22.809 1.00 76.94 83 ASN A O 1
ATOM 689 N N . ARG A 1 84 ? 20.320 1.080 -21.444 1.00 75.56 84 ARG A N 1
ATOM 690 C CA . ARG A 1 84 ? 21.237 1.038 -20.294 1.00 75.56 84 ARG A CA 1
ATOM 691 C C . ARG A 1 84 ? 21.174 -0.274 -19.517 1.00 75.56 84 ARG A C 1
ATOM 693 O O . ARG A 1 84 ? 21.924 -0.419 -18.556 1.00 75.56 84 ARG A O 1
ATOM 700 N N . GLN A 1 85 ? 20.305 -1.210 -19.907 1.00 79.06 85 GLN A N 1
ATOM 701 C CA . GLN A 1 85 ? 20.100 -2.468 -19.194 1.00 79.06 85 GLN A CA 1
ATOM 702 C C . GLN A 1 85 ? 19.826 -3.669 -20.111 1.00 79.06 85 GLN A C 1
ATOM 704 O O . GLN A 1 85 ? 19.251 -3.501 -21.188 1.00 79.06 85 GLN A O 1
ATOM 709 N N . PRO A 1 86 ? 20.184 -4.891 -19.669 1.00 86.06 86 PRO A N 1
ATOM 710 C CA . PRO A 1 86 ? 19.780 -6.133 -20.319 1.00 86.06 86 PRO A CA 1
ATOM 711 C C . PRO A 1 86 ? 18.255 -6.318 -20.324 1.00 86.06 86 PRO A C 1
ATOM 713 O O . PRO A 1 86 ? 17.584 -6.051 -19.328 1.00 86.06 86 PRO A O 1
ATOM 716 N N . ALA A 1 87 ? 17.714 -6.874 -21.411 1.00 86.50 87 ALA A N 1
ATOM 717 C CA . ALA A 1 87 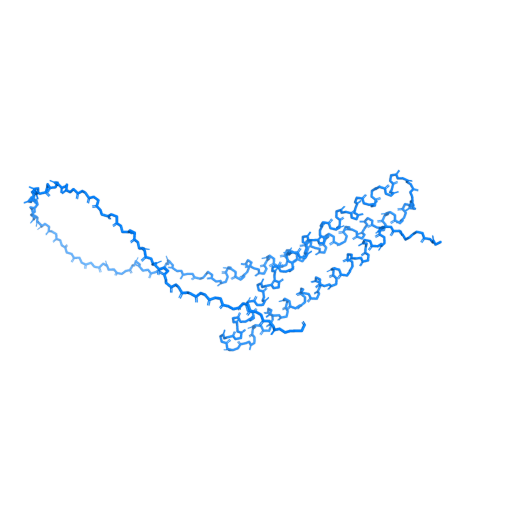? 16.273 -7.105 -21.569 1.00 86.50 87 ALA A CA 1
ATOM 718 C C . ALA A 1 87 ? 15.669 -8.020 -20.483 1.00 86.50 87 ALA A C 1
ATOM 720 O O . ALA A 1 87 ? 14.531 -7.813 -20.055 1.00 86.50 87 ALA A O 1
ATOM 721 N N . GLU A 1 88 ? 16.429 -9.012 -20.013 1.00 89.62 88 GLU A N 1
ATOM 722 C CA . GLU A 1 88 ? 16.022 -9.888 -18.906 1.00 89.62 88 GLU A CA 1
ATOM 723 C C . GLU A 1 88 ? 15.822 -9.096 -17.609 1.00 89.62 88 GLU A C 1
ATOM 725 O O . GLU A 1 88 ? 14.825 -9.274 -16.911 1.00 89.62 88 GLU A O 1
ATOM 730 N N . GLU A 1 89 ? 16.725 -8.156 -17.323 1.00 89.69 89 GLU A N 1
ATOM 731 C CA . GLU A 1 89 ? 16.647 -7.319 -16.130 1.00 89.69 89 GLU A CA 1
ATOM 732 C C . GLU A 1 89 ? 15.487 -6.323 -16.223 1.00 89.69 89 GLU A C 1
ATOM 734 O O . GLU A 1 89 ? 14.727 -6.167 -15.266 1.00 89.69 89 GLU A O 1
ATOM 739 N N . THR A 1 90 ? 15.278 -5.708 -17.393 1.00 91.31 90 THR A N 1
ATOM 740 C CA . THR A 1 90 ? 14.106 -4.857 -17.639 1.00 91.31 90 THR A CA 1
ATOM 741 C C . THR A 1 90 ? 12.801 -5.625 -17.425 1.00 91.31 90 THR A C 1
ATOM 743 O O . THR A 1 90 ? 11.863 -5.106 -16.816 1.00 91.31 90 THR A O 1
ATOM 746 N N . THR A 1 91 ? 12.748 -6.881 -17.873 1.00 93.19 91 THR A N 1
ATOM 747 C CA . THR A 1 91 ? 11.579 -7.751 -17.693 1.00 93.19 91 THR A CA 1
ATOM 748 C C . THR A 1 91 ? 11.341 -8.054 -16.215 1.00 93.19 91 THR A C 1
ATOM 750 O O . THR A 1 91 ? 10.236 -7.823 -15.724 1.00 93.19 91 THR A O 1
ATOM 753 N N . ALA A 1 92 ? 12.372 -8.485 -15.482 1.00 94.00 92 ALA A N 1
ATOM 754 C CA . ALA A 1 92 ? 12.271 -8.801 -14.057 1.00 94.00 92 ALA A CA 1
ATOM 755 C C . ALA A 1 92 ? 11.823 -7.592 -13.213 1.00 94.00 92 ALA A C 1
ATOM 757 O O . ALA A 1 92 ? 10.947 -7.717 -12.351 1.00 94.00 92 ALA A O 1
ATOM 758 N N . ARG A 1 93 ? 12.369 -6.404 -13.500 1.00 94.75 93 ARG A N 1
ATOM 759 C CA . ARG A 1 93 ? 11.979 -5.133 -12.867 1.00 94.75 93 ARG A CA 1
ATOM 760 C C . ARG A 1 93 ? 10.531 -4.755 -13.182 1.00 94.75 93 ARG A C 1
ATOM 762 O O . ARG A 1 93 ? 9.778 -4.366 -12.290 1.00 94.75 93 ARG A O 1
ATOM 769 N N . GLY A 1 94 ? 10.108 -4.942 -14.432 1.00 95.88 94 GLY A N 1
ATOM 770 C CA . GLY A 1 94 ? 8.720 -4.731 -14.841 1.00 95.88 94 GLY A CA 1
ATOM 771 C C . GLY A 1 94 ? 7.745 -5.684 -14.142 1.00 95.88 94 GLY A C 1
ATOM 772 O O . GLY A 1 94 ? 6.658 -5.277 -13.733 1.00 95.88 94 GLY A O 1
ATOM 773 N N . GLU A 1 95 ? 8.124 -6.947 -13.954 1.00 96.75 95 GLU A N 1
ATOM 774 C CA . GLU A 1 95 ? 7.318 -7.898 -13.188 1.00 96.75 95 GLU A CA 1
ATOM 775 C C . GLU A 1 95 ? 7.224 -7.543 -11.706 1.00 96.75 95 GLU A C 1
ATOM 777 O O . GLU A 1 95 ? 6.143 -7.671 -11.132 1.00 96.75 95 GLU A O 1
ATOM 782 N N . TYR A 1 96 ? 8.316 -7.079 -11.092 1.00 96.06 96 TYR A N 1
ATOM 783 C CA . TYR A 1 96 ? 8.296 -6.592 -9.714 1.00 96.06 96 TYR A CA 1
ATOM 784 C C . TYR A 1 96 ? 7.243 -5.489 -9.540 1.00 96.06 96 TYR A C 1
ATOM 786 O O . TYR A 1 96 ? 6.350 -5.635 -8.705 1.00 96.06 96 TYR A O 1
ATOM 794 N N . ILE A 1 97 ? 7.258 -4.464 -10.400 1.00 97.19 97 ILE A N 1
ATOM 795 C CA . ILE A 1 97 ? 6.280 -3.364 -10.359 1.00 97.19 97 ILE A CA 1
ATOM 796 C C . ILE A 1 97 ? 4.847 -3.897 -10.480 1.00 97.19 97 ILE A C 1
ATOM 798 O O . ILE A 1 97 ? 3.975 -3.514 -9.699 1.00 97.19 97 ILE A O 1
ATOM 802 N N . ARG A 1 98 ? 4.583 -4.812 -11.426 1.00 97.81 98 ARG A N 1
ATOM 803 C CA . ARG A 1 98 ? 3.242 -5.405 -11.592 1.00 97.81 98 ARG A CA 1
ATOM 804 C C . ARG A 1 98 ? 2.793 -6.175 -10.352 1.00 97.81 98 ARG A C 1
ATOM 806 O O . ARG A 1 98 ? 1.649 -6.015 -9.931 1.00 97.81 98 ARG A O 1
ATOM 813 N N . ARG A 1 99 ? 3.678 -6.987 -9.761 1.00 97.62 99 ARG A N 1
ATOM 814 C CA . ARG A 1 99 ? 3.380 -7.742 -8.533 1.00 97.62 99 ARG A CA 1
ATOM 815 C C . ARG A 1 99 ? 3.043 -6.805 -7.377 1.00 97.62 99 ARG A C 1
ATOM 817 O O . ARG A 1 99 ? 2.062 -7.046 -6.682 1.00 97.62 99 ARG A O 1
ATOM 824 N N . MET A 1 100 ? 3.810 -5.731 -7.199 1.00 97.69 100 MET A N 1
ATOM 825 C CA . MET A 1 100 ? 3.572 -4.775 -6.116 1.00 97.69 100 MET A CA 1
ATOM 826 C C . MET A 1 100 ? 2.263 -4.005 -6.308 1.00 97.69 100 MET A C 1
ATOM 828 O O . MET A 1 100 ? 1.494 -3.878 -5.361 1.00 97.69 100 MET A O 1
ATOM 832 N N . ARG A 1 101 ? 1.932 -3.585 -7.536 1.00 98.00 101 ARG A N 1
ATOM 833 C CA . ARG A 1 101 ? 0.622 -2.969 -7.824 1.00 98.00 101 ARG A CA 1
ATOM 834 C C . ARG A 1 101 ? -0.535 -3.905 -7.497 1.00 98.00 101 ARG A C 1
ATOM 836 O O . ARG A 1 101 ? -1.495 -3.485 -6.864 1.00 98.00 101 ARG A O 1
ATOM 843 N N . HIS A 1 102 ? -0.428 -5.173 -7.888 1.00 97.88 102 HIS A N 1
ATOM 844 C CA . HIS A 1 102 ? -1.452 -6.164 -7.574 1.00 97.88 102 HIS A CA 1
ATOM 845 C C . HIS A 1 102 ? -1.611 -6.379 -6.061 1.00 97.88 102 HIS A C 1
ATOM 847 O O . HIS A 1 102 ? -2.737 -6.464 -5.566 1.00 97.88 102 HIS A O 1
ATOM 853 N N . LEU A 1 103 ? -0.498 -6.415 -5.320 1.00 97.06 103 LEU A N 1
ATOM 854 C CA . LEU A 1 103 ? -0.516 -6.485 -3.861 1.00 97.06 103 LEU A CA 1
ATOM 855 C C . LEU A 1 103 ? -1.244 -5.278 -3.256 1.00 97.06 103 LEU A C 1
ATOM 857 O O . LEU A 1 103 ? -2.141 -5.466 -2.440 1.00 97.06 103 LEU A O 1
ATOM 861 N N . LEU A 1 104 ? -0.917 -4.058 -3.691 1.00 97.69 104 LEU A N 1
ATOM 862 C CA . LEU A 1 104 ? -1.575 -2.840 -3.213 1.00 97.69 104 LEU A CA 1
ATOM 863 C C . LEU A 1 104 ? -3.083 -2.842 -3.475 1.00 97.69 104 LEU A C 1
ATOM 865 O O . LEU A 1 104 ? -3.847 -2.513 -2.574 1.00 97.69 104 LEU A O 1
ATOM 869 N N . THR A 1 105 ? -3.517 -3.256 -4.669 1.00 97.25 105 THR A N 1
ATOM 870 C CA . THR A 1 105 ? -4.948 -3.403 -4.980 1.00 97.25 105 THR A CA 1
ATOM 871 C C . THR A 1 105 ? -5.618 -4.418 -4.059 1.00 97.25 105 THR A C 1
ATOM 873 O O . THR A 1 105 ? -6.702 -4.163 -3.552 1.00 97.25 105 THR A O 1
ATOM 876 N N . THR A 1 106 ? -4.957 -5.547 -3.794 1.00 97.38 106 THR A N 1
ATOM 877 C CA . THR A 1 106 ? -5.493 -6.584 -2.901 1.00 97.38 106 THR A CA 1
ATOM 878 C C . THR A 1 106 ? -5.679 -6.058 -1.476 1.00 97.38 106 THR A C 1
ATOM 880 O O . THR A 1 106 ? -6.713 -6.309 -0.862 1.00 97.38 106 THR A O 1
ATOM 883 N N . ILE A 1 107 ? -4.701 -5.302 -0.968 1.00 96.88 107 ILE A N 1
ATOM 884 C CA . ILE A 1 107 ? -4.754 -4.692 0.367 1.00 96.88 107 ILE A CA 1
ATOM 885 C C . ILE A 1 107 ? -5.866 -3.637 0.439 1.00 96.88 107 ILE A C 1
ATOM 887 O O . ILE A 1 107 ? -6.667 -3.650 1.372 1.00 96.88 107 ILE A O 1
ATOM 891 N N . ASP A 1 108 ? -5.943 -2.744 -0.548 1.00 95.81 108 ASP A N 1
ATOM 892 C CA . ASP A 1 108 ? -6.967 -1.694 -0.609 1.00 95.81 108 ASP A CA 1
ATOM 893 C C . ASP A 1 108 ? -8.386 -2.283 -0.650 1.00 95.81 108 ASP A C 1
ATOM 895 O O . ASP A 1 108 ? -9.269 -1.858 0.099 1.00 95.81 108 ASP A O 1
ATOM 899 N N . ASP A 1 109 ? -8.591 -3.322 -1.462 1.00 95.38 109 ASP A N 1
ATOM 900 C CA . ASP A 1 109 ? -9.866 -4.031 -1.556 1.00 95.38 109 ASP A CA 1
ATOM 901 C C . ASP A 1 109 ? -10.254 -4.707 -0.235 1.00 95.38 109 ASP A C 1
ATOM 903 O O . ASP A 1 109 ? -11.424 -4.687 0.151 1.00 95.38 109 ASP A O 1
ATOM 907 N N . GLU A 1 110 ? -9.302 -5.325 0.465 1.00 94.12 110 GLU A N 1
ATOM 908 C CA . GLU A 1 110 ? -9.549 -5.982 1.752 1.00 94.12 110 GLU A CA 1
ATOM 909 C C . GLU A 1 110 ? -10.019 -4.989 2.824 1.00 94.12 110 GLU A C 1
ATOM 911 O O . GLU A 1 110 ? -10.998 -5.244 3.542 1.00 94.12 110 GLU A O 1
ATOM 916 N N . VAL A 1 111 ? -9.345 -3.841 2.904 1.00 92.19 111 VAL A N 1
ATOM 917 C CA . VAL A 1 111 ? -9.658 -2.784 3.868 1.00 92.19 111 VAL A CA 1
ATOM 918 C C . VAL A 1 111 ? -11.014 -2.146 3.557 1.00 92.19 111 VAL A C 1
ATOM 920 O O . VAL A 1 111 ? -11.825 -1.943 4.465 1.00 92.19 111 VAL A O 1
ATOM 923 N N . LYS A 1 112 ? -11.318 -1.896 2.276 1.00 90.69 112 LYS A N 1
ATOM 924 C CA . LYS A 1 112 ? -12.623 -1.367 1.843 1.00 90.69 112 LYS A CA 1
ATOM 925 C C . LYS A 1 112 ? -13.771 -2.326 2.144 1.00 90.69 112 LYS A C 1
ATOM 927 O O . LYS A 1 112 ? -14.734 -1.923 2.792 1.00 90.69 112 LYS A O 1
ATOM 932 N N . LYS A 1 113 ? -13.642 -3.603 1.769 1.00 90.00 113 LYS A N 1
ATOM 933 C CA . LYS A 1 113 ? -14.678 -4.625 2.012 1.00 90.00 113 LYS A CA 1
ATOM 934 C C . LYS A 1 113 ? -14.982 -4.803 3.496 1.00 90.00 113 LYS A C 1
ATOM 936 O O . LYS A 1 113 ? -16.135 -4.994 3.871 1.00 90.00 113 LYS A O 1
ATOM 941 N N . SER A 1 114 ? -13.964 -4.726 4.357 1.00 82.31 114 SER A N 1
ATOM 942 C CA . SER A 1 114 ? -14.187 -4.812 5.804 1.00 82.31 114 SER A CA 1
ATOM 943 C C . SER A 1 114 ? -14.964 -3.615 6.347 1.00 82.31 114 SER A C 1
ATOM 945 O O . SER A 1 114 ? -15.803 -3.801 7.221 1.00 82.31 114 SER A O 1
ATOM 947 N N . SER A 1 115 ? -14.752 -2.411 5.809 1.00 73.56 115 SER A N 1
ATOM 948 C CA . SER A 1 115 ? -15.561 -1.246 6.182 1.00 73.56 115 SER A CA 1
ATOM 949 C C . SER A 1 115 ? -17.009 -1.362 5.731 1.00 73.56 115 SER A C 1
ATOM 951 O O . SER A 1 115 ? -17.899 -0.950 6.466 1.00 73.56 115 SER A O 1
ATOM 953 N N . GLU A 1 116 ? -17.251 -1.864 4.524 1.00 76.50 116 GLU A N 1
ATOM 954 C CA . GLU A 1 116 ? -18.609 -2.034 4.003 1.00 76.50 116 GLU A CA 1
ATOM 955 C C . GLU A 1 116 ? -19.385 -3.064 4.832 1.00 76.50 116 GLU A C 1
ATOM 957 O O . GLU A 1 116 ? -20.559 -2.859 5.132 1.00 76.50 116 GLU A O 1
ATOM 962 N N . ALA A 1 117 ? -18.715 -4.136 5.266 1.00 71.06 117 ALA A N 1
ATOM 963 C CA . ALA A 1 117 ? -19.298 -5.138 6.154 1.00 71.06 117 ALA A CA 1
ATOM 964 C C . ALA A 1 117 ? -19.657 -4.570 7.540 1.00 71.06 117 ALA A C 1
ATOM 966 O O . ALA A 1 117 ? -20.712 -4.909 8.076 1.00 71.06 117 ALA A O 1
ATOM 967 N N . LEU A 1 118 ? -18.816 -3.696 8.105 1.00 67.19 118 LEU A N 1
ATOM 968 C CA . LEU A 1 118 ? -19.101 -3.017 9.376 1.00 67.19 118 LEU A CA 1
ATOM 969 C C . LEU A 1 118 ? -20.285 -2.047 9.235 1.00 67.19 118 LEU A C 1
ATOM 971 O O . LEU A 1 118 ? -21.265 -2.178 9.963 1.00 67.19 118 LEU A O 1
ATOM 975 N N . ALA A 1 119 ? -20.276 -1.190 8.209 1.00 65.56 119 ALA A N 1
ATOM 976 C CA . ALA A 1 119 ? -21.361 -0.238 7.954 1.00 65.56 119 ALA A CA 1
ATOM 977 C C . ALA A 1 119 ? -22.715 -0.920 7.663 1.00 65.56 119 ALA A C 1
ATOM 979 O O . ALA A 1 119 ? -23.770 -0.416 8.050 1.00 65.56 119 ALA A O 1
ATOM 980 N N . ALA A 1 120 ? -22.707 -2.080 6.997 1.00 65.94 120 ALA A N 1
ATOM 981 C CA . ALA A 1 120 ? -23.912 -2.882 6.779 1.00 65.94 120 ALA A CA 1
ATOM 982 C C . ALA A 1 120 ? -24.432 -3.541 8.071 1.00 65.94 120 ALA A C 1
ATOM 984 O O . ALA A 1 120 ? -25.633 -3.772 8.192 1.00 65.94 120 ALA A O 1
ATOM 985 N N . SER A 1 121 ? -23.547 -3.826 9.031 1.00 59.22 121 SER A N 1
ATOM 986 C CA . SER A 1 121 ? -23.903 -4.427 10.325 1.00 59.22 121 SER A CA 1
ATOM 987 C C . SER A 1 121 ? -24.483 -3.399 11.306 1.00 59.22 121 SER A C 1
ATOM 989 O O . SER A 1 121 ? -25.341 -3.746 12.113 1.00 59.22 121 SER A O 1
ATOM 991 N N . GLU A 1 122 ? -24.090 -2.126 11.193 1.00 56.59 122 GLU A N 1
ATOM 992 C CA . GLU A 1 122 ? -24.655 -1.000 11.958 1.00 56.59 122 GLU A CA 1
ATOM 993 C C . GLU A 1 122 ? -26.040 -0.533 11.471 1.00 56.59 122 GLU A C 1
ATOM 995 O O . GLU A 1 122 ? -26.675 0.299 12.118 1.00 56.59 122 GLU A O 1
ATOM 1000 N N . SER A 1 123 ? -26.565 -1.082 10.367 1.00 48.72 123 SER A N 1
ATOM 1001 C CA . SER A 1 123 ? -27.930 -0.799 9.896 1.00 48.72 123 SER A CA 1
ATOM 1002 C C . SER A 1 123 ? -28.903 -1.972 10.096 1.00 48.72 123 SER A C 1
ATOM 1004 O O . SER A 1 123 ? -29.214 -2.675 9.133 1.00 48.72 123 SER A O 1
ATOM 1006 N N . PRO A 1 124 ? -29.494 -2.144 11.295 1.00 51.50 124 PRO A N 1
ATOM 1007 C CA . PRO A 1 124 ? -30.728 -2.895 11.465 1.00 51.50 124 PRO A CA 1
ATOM 1008 C C . PRO A 1 124 ? -31.915 -1.948 11.739 1.00 51.50 124 PRO A C 1
ATOM 1010 O O . PRO A 1 124 ? -31.934 -1.193 12.703 1.00 51.50 124 PRO A O 1
ATOM 1013 N N . ASP A 1 125 ? -32.935 -2.009 10.883 1.00 52.56 125 ASP A N 1
ATOM 1014 C CA . ASP A 1 125 ? -34.349 -1.840 11.257 1.00 52.56 125 ASP A CA 1
ATOM 1015 C C . ASP A 1 125 ? -34.758 -0.656 12.173 1.00 52.56 125 ASP A C 1
ATOM 1017 O O . ASP A 1 125 ? -35.061 -0.802 13.355 1.00 52.56 125 ASP A O 1
ATOM 1021 N N . GLY A 1 126 ? -34.884 0.544 11.594 1.00 46.97 126 GLY A N 1
ATOM 1022 C CA . GLY A 1 126 ? -35.467 1.713 12.274 1.00 46.97 126 GLY A CA 1
ATOM 1023 C C . GLY A 1 126 ? -36.870 2.130 11.813 1.00 46.97 126 GLY A C 1
ATOM 1024 O O . GLY A 1 126 ? -37.383 3.143 12.292 1.00 46.97 126 GLY A O 1
ATOM 1025 N N . ARG A 1 127 ? -37.500 1.449 10.839 1.00 48.62 127 ARG A N 1
ATOM 1026 C CA . ARG A 1 127 ? -38.664 2.034 10.133 1.00 48.62 127 ARG A CA 1
ATOM 1027 C C . ARG A 1 127 ? -39.761 1.084 9.652 1.00 48.62 127 ARG A C 1
ATOM 1029 O O . ARG A 1 127 ? -40.489 1.458 8.742 1.00 48.62 127 ARG A O 1
ATOM 1036 N N . GLN A 1 128 ? -39.981 -0.087 10.246 1.00 48.59 128 GLN A N 1
ATOM 1037 C CA . GLN A 1 128 ? -41.139 -0.911 9.859 1.00 48.59 128 GLN A CA 1
ATOM 1038 C C . GLN A 1 128 ? -41.778 -1.649 11.041 1.00 48.59 128 GLN A C 1
ATOM 1040 O O . GLN A 1 128 ? -41.648 -2.856 11.128 1.00 48.59 128 GLN A O 1
ATOM 1045 N N . ASN A 1 129 ? -42.473 -0.945 11.954 1.00 44.78 129 ASN A N 1
ATOM 1046 C CA . ASN A 1 129 ? -43.638 -1.498 12.692 1.00 44.78 129 ASN A CA 1
ATOM 1047 C C . ASN A 1 129 ? -44.280 -0.512 13.693 1.00 44.78 129 ASN A C 1
ATOM 1049 O O . ASN A 1 129 ? -44.375 -0.775 14.890 1.00 44.78 129 ASN A O 1
ATOM 1053 N N . ARG A 1 130 ? -44.784 0.639 13.229 1.00 48.72 130 ARG A N 1
ATOM 1054 C CA . ARG A 1 130 ? -45.676 1.475 14.063 1.00 48.72 130 ARG A CA 1
ATOM 1055 C C . ARG A 1 130 ? -46.855 2.064 13.297 1.00 48.72 130 ARG A C 1
ATOM 1057 O O . ARG A 1 130 ? -47.158 3.225 13.479 1.00 48.72 130 ARG A O 1
ATOM 1064 N N . HIS A 1 131 ? -47.525 1.291 12.447 1.00 49.53 131 HIS A N 1
ATOM 1065 C CA . HIS A 1 131 ? -48.852 1.668 11.940 1.00 49.53 131 HIS A CA 1
ATOM 1066 C C . HIS A 1 131 ? -49.620 0.416 11.522 1.00 49.53 131 HIS A C 1
ATOM 1068 O O . HIS A 1 131 ? -49.702 0.122 10.337 1.00 49.53 131 HIS A O 1
ATOM 1074 N N . GLN A 1 132 ? -50.144 -0.349 12.484 1.00 51.16 132 GLN A N 1
ATOM 1075 C CA . GLN A 1 132 ? -51.273 -1.258 12.242 1.00 51.16 132 GLN A CA 1
ATOM 1076 C C . GLN A 1 132 ? -51.863 -1.773 13.563 1.00 51.16 132 GLN A C 1
ATOM 1078 O O . GLN A 1 132 ? -51.843 -2.960 13.860 1.00 51.16 132 GLN A O 1
ATOM 1083 N N . GLN A 1 133 ? -52.408 -0.868 14.378 1.00 46.31 133 GLN A N 1
ATOM 1084 C CA . GLN A 1 133 ? -53.480 -1.252 15.298 1.00 46.31 133 GLN A CA 1
ATOM 1085 C C . GLN A 1 133 ? -54.284 -0.025 15.730 1.00 46.31 133 GLN A C 1
ATOM 1087 O O . GLN A 1 133 ? -53.898 0.672 16.658 1.00 46.31 133 GLN A O 1
ATOM 1092 N N . GLN A 1 134 ? -55.377 0.245 15.011 1.00 42.59 134 GLN A N 1
ATOM 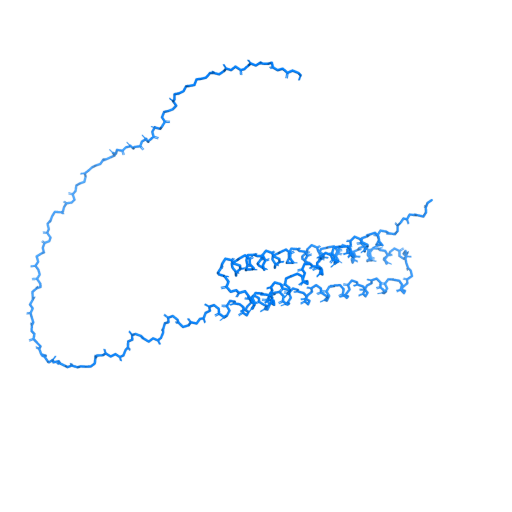1093 C CA . GLN A 1 134 ? -56.659 0.705 15.567 1.00 42.59 134 GLN A CA 1
ATOM 1094 C C . GLN A 1 134 ? -57.696 0.813 14.434 1.00 42.59 134 GLN A C 1
ATOM 1096 O O . GLN A 1 134 ? -57.831 1.819 13.748 1.00 42.59 134 GLN A O 1
ATOM 1101 N N . GLN A 1 135 ? -58.404 -0.294 14.225 1.00 44.28 135 GLN A N 1
ATOM 1102 C CA . GLN A 1 135 ? -59.820 -0.323 13.840 1.00 44.28 135 GLN A CA 1
ATOM 1103 C C . GLN A 1 135 ? -60.583 -0.360 15.180 1.00 44.28 135 GLN A C 1
ATOM 1105 O O . GLN A 1 135 ? -60.102 -1.034 16.088 1.00 44.28 135 GLN A O 1
ATOM 1110 N N . GLN A 1 136 ? -61.712 0.295 15.457 1.00 40.31 136 GLN A N 1
ATOM 1111 C CA . GLN A 1 136 ? -62.859 0.846 14.707 1.00 40.31 136 GLN A CA 1
ATOM 1112 C C . GLN A 1 136 ? -63.764 1.541 15.790 1.00 40.31 136 GLN A C 1
ATOM 1114 O O . GLN A 1 136 ? -63.334 1.606 16.942 1.00 40.31 136 GLN A O 1
ATOM 1119 N N . PRO A 1 137 ? -65.062 1.846 15.581 1.00 57.31 137 PRO A N 1
ATOM 1120 C CA . PRO A 1 137 ? -65.732 2.749 14.634 1.00 57.31 137 PRO A CA 1
ATOM 1121 C C . PRO A 1 137 ? -66.606 3.796 15.390 1.00 57.31 137 PRO A C 1
ATOM 1123 O O . PRO A 1 137 ? -66.957 3.568 16.536 1.00 57.31 137 PRO A O 1
ATOM 1126 N N . ASP A 1 138 ? -67.029 4.903 14.770 1.00 37.16 138 ASP A N 1
ATOM 1127 C CA . ASP A 1 138 ? -68.448 5.314 14.808 1.00 37.16 138 ASP A CA 1
ATOM 1128 C C . ASP A 1 138 ? -68.742 6.479 13.854 1.00 37.16 138 ASP A C 1
ATOM 1130 O O . ASP A 1 138 ? -67.870 7.220 13.402 1.00 37.16 138 ASP A O 1
ATOM 1134 N N . SER A 1 139 ? -70.013 6.554 13.513 1.00 40.53 139 SER A N 1
ATOM 1135 C CA . SER A 1 139 ? -70.635 7.285 12.428 1.00 40.53 139 SER A CA 1
ATOM 1136 C C . SER A 1 139 ? -70.892 8.759 12.758 1.00 40.53 139 SER A C 1
ATOM 1138 O O . SER A 1 139 ? -71.202 9.108 13.888 1.00 40.53 139 SER A O 1
ATOM 1140 N N . GLY A 1 140 ? -70.944 9.588 11.711 1.00 34.06 140 GLY A N 1
ATOM 1141 C CA . GLY A 1 140 ? -72.021 10.576 11.567 1.00 34.06 140 GLY A CA 1
ATOM 1142 C C . GLY A 1 140 ? -71.822 11.978 12.161 1.00 34.06 140 GLY A C 1
ATOM 1143 O O . GLY A 1 140 ? -72.021 12.198 13.343 1.00 34.06 140 GLY A O 1
ATOM 1144 N N . MET A 1 141 ? -71.582 12.934 11.254 1.00 35.84 141 MET A N 1
ATOM 1145 C CA . MET A 1 141 ? -72.160 14.293 11.199 1.00 35.84 141 MET A CA 1
ATOM 1146 C C . MET A 1 141 ? -72.243 15.137 12.492 1.00 35.84 141 MET A C 1
ATOM 1148 O O . MET A 1 141 ? -73.110 14.921 13.328 1.00 35.84 141 MET A O 1
ATOM 1152 N N . SER A 1 142 ? -71.542 16.277 12.524 1.00 39.94 142 SER A N 1
ATOM 1153 C CA . SER A 1 142 ? -72.126 17.594 12.183 1.00 39.94 142 SER A CA 1
ATOM 1154 C C . SER A 1 142 ? -71.293 18.760 12.747 1.00 39.94 142 SER A C 1
ATOM 1156 O O . SER A 1 142 ? -70.952 18.773 13.921 1.00 39.94 142 SER A O 1
ATOM 1158 N N . ALA A 1 143 ? -71.009 19.719 11.859 1.00 39.50 143 ALA A N 1
ATOM 1159 C CA . ALA A 1 143 ? -70.873 21.171 12.031 1.00 39.50 143 ALA A CA 1
ATOM 1160 C C . ALA A 1 143 ? -70.274 21.766 13.329 1.00 39.50 143 ALA A C 1
ATOM 1162 O O . ALA A 1 143 ? -70.828 21.613 14.413 1.00 39.50 143 ALA A O 1
ATOM 1163 N N . SER A 1 144 ? -69.338 22.715 13.183 1.00 43.19 144 SER A N 1
ATOM 1164 C CA . SER A 1 144 ? -69.708 24.148 13.108 1.00 43.19 144 SER A CA 1
ATOM 1165 C C . SER A 1 144 ? -68.493 25.094 13.052 1.00 43.19 144 SER A C 1
ATOM 1167 O O . SER A 1 144 ? -67.535 24.927 13.800 1.00 43.19 144 SER A O 1
ATOM 1169 N N . THR A 1 145 ? -68.644 26.132 12.210 1.00 45.12 145 THR A N 1
ATOM 1170 C CA . THR A 1 145 ? -68.164 27.535 12.351 1.00 45.12 145 THR A CA 1
ATOM 1171 C C . THR A 1 145 ? -66.655 27.763 12.465 1.00 45.12 145 THR A C 1
ATOM 1173 O O . THR A 1 145 ? -66.066 27.572 13.517 1.00 45.12 145 THR A O 1
ATOM 1176 N N . GLU A 1 146 ? -65.930 28.125 11.404 1.00 44.44 146 GLU A N 1
ATOM 1177 C CA . GLU A 1 146 ? -65.943 29.425 10.699 1.00 44.44 146 GLU A CA 1
ATOM 1178 C C . GLU A 1 146 ? -66.004 30.678 11.601 1.00 44.44 146 GLU A C 1
ATOM 1180 O O . GLU A 1 146 ? -67.033 30.974 12.201 1.00 44.44 146 GLU A O 1
ATOM 1185 N N . ARG A 1 147 ? -64.912 31.458 11.498 1.00 43.34 147 ARG A N 1
ATOM 1186 C CA . ARG A 1 147 ? -64.764 32.919 11.661 1.00 43.34 147 ARG A CA 1
ATOM 1187 C C . ARG A 1 147 ? -64.629 33.500 13.065 1.00 43.34 147 ARG A C 1
ATOM 1189 O O . ARG A 1 147 ? -65.615 33.643 13.765 1.00 43.34 147 ARG A O 1
ATOM 1196 N N . LEU A 1 148 ? -63.425 34.010 13.338 1.00 46.50 148 LEU A N 1
ATOM 1197 C CA . LEU A 1 148 ? -63.130 35.367 13.835 1.00 46.50 148 LEU A CA 1
ATOM 1198 C C . LEU A 1 148 ? -61.668 35.667 13.405 1.00 46.50 148 LEU A C 1
ATOM 1200 O O . LEU A 1 148 ? -60.749 35.043 13.918 1.00 46.50 148 LEU A O 1
ATOM 1204 N N . VAL A 1 149 ? -61.437 36.313 12.250 1.00 42.53 149 VAL A N 1
ATOM 1205 C CA . VAL A 1 149 ? -61.315 37.784 12.088 1.00 42.53 149 VAL A CA 1
ATOM 1206 C C . VAL A 1 149 ? -60.099 38.282 12.887 1.00 42.53 149 VAL A C 1
ATOM 1208 O O . VAL A 1 149 ? -60.142 38.352 14.106 1.00 42.53 149 VAL A O 1
ATOM 1211 N N . GLU A 1 150 ? -58.923 38.403 12.268 1.00 40.28 150 GLU A N 1
ATOM 1212 C CA . GLU A 1 150 ? -58.502 39.609 11.529 1.00 40.28 150 GLU A CA 1
ATOM 1213 C C . GLU A 1 150 ? -58.598 40.866 12.405 1.00 40.28 150 GLU A C 1
ATOM 1215 O O . GLU A 1 150 ? -59.608 41.563 12.397 1.00 40.28 150 GLU A O 1
ATOM 1220 N N . SER A 1 151 ? -57.552 41.151 13.182 1.00 38.03 151 SER A N 1
ATOM 1221 C CA . SER A 1 151 ? -57.198 42.506 13.621 1.00 38.03 151 SER A CA 1
ATOM 1222 C C . SER A 1 151 ? -55.851 42.506 14.330 1.00 38.03 151 SER A C 1
ATOM 1224 O O . SER A 1 151 ? -55.587 41.622 15.141 1.00 38.03 151 SER A O 1
ATOM 1226 N N . LEU A 1 152 ? -55.095 43.574 14.060 1.00 46.09 152 LEU A N 1
ATOM 1227 C CA . LEU A 1 152 ? -53.797 43.983 14.612 1.00 46.09 152 LEU A CA 1
ATOM 1228 C C . LEU A 1 152 ? -52.612 43.469 13.774 1.00 46.09 152 LEU A C 1
ATOM 1230 O O . LEU A 1 152 ? -51.993 42.465 14.102 1.00 46.09 152 LEU A O 1
ATOM 1234 N N . LEU A 1 153 ? -52.396 44.005 12.558 1.00 42.25 153 LEU A N 1
ATOM 1235 C CA . LEU A 1 153 ? -51.678 45.281 12.294 1.00 42.25 153 LEU A CA 1
ATOM 1236 C C . LEU A 1 153 ? -50.405 45.359 13.161 1.00 42.25 153 LEU A C 1
ATOM 1238 O O . LEU A 1 153 ? -50.511 45.474 14.374 1.00 42.25 153 LEU A O 1
ATOM 1242 N N . GLN A 1 154 ? -49.206 45.097 12.631 1.00 44.75 154 GLN A N 1
ATOM 1243 C CA . GLN A 1 154 ? -48.448 45.961 11.712 1.00 44.75 154 GLN A CA 1
ATOM 1244 C C . GLN A 1 154 ? -48.157 47.321 12.357 1.00 44.75 154 GLN A C 1
ATOM 1246 O O . GLN A 1 154 ? -49.060 48.149 12.420 1.00 44.75 154 GLN A O 1
ATOM 1251 N N . GLN A 1 155 ? -46.921 47.477 12.844 1.00 41.19 155 GLN A N 1
ATOM 1252 C CA . GLN A 1 155 ? -46.124 48.702 13.045 1.00 41.19 155 GLN A CA 1
ATOM 1253 C C . GLN A 1 155 ? -44.837 48.258 13.775 1.00 41.19 155 GLN A C 1
ATOM 1255 O O . GLN A 1 155 ? -44.934 47.501 14.738 1.00 41.19 155 GLN A O 1
ATOM 1260 N N . ASP A 1 156 ? -43.665 48.378 13.137 1.00 41.06 156 ASP A N 1
ATOM 1261 C CA . ASP A 1 156 ? -42.759 49.547 13.246 1.00 41.06 156 ASP A CA 1
ATOM 1262 C C . ASP A 1 156 ? -42.214 49.619 14.694 1.00 41.06 156 ASP A C 1
ATOM 1264 O O . ASP A 1 156 ? -42.985 49.577 15.645 1.00 41.06 156 ASP A O 1
ATOM 1268 N N . ASP A 1 157 ? -40.921 49.601 14.999 1.00 45.62 157 ASP A N 1
ATOM 1269 C CA . ASP A 1 157 ? -39.798 50.306 14.394 1.00 45.62 157 ASP A CA 1
ATOM 1270 C C . ASP A 1 157 ? -38.488 49.793 15.049 1.00 45.62 157 ASP A C 1
ATOM 1272 O O . ASP A 1 157 ? -38.500 49.311 16.183 1.00 45.62 157 ASP A O 1
ATOM 1276 N N . GLU A 1 158 ? -37.395 49.972 14.310 1.00 48.28 158 GLU A N 1
ATOM 1277 C CA . GLU A 1 158 ? -36.069 50.415 14.772 1.00 48.28 158 GLU A CA 1
ATOM 1278 C C . GLU A 1 158 ? -35.111 49.514 15.586 1.00 48.28 158 GLU A C 1
ATOM 1280 O O . GLU A 1 158 ? -35.434 48.781 16.519 1.00 48.28 158 GLU A O 1
ATOM 1285 N N . ASP A 1 159 ? -33.870 49.655 15.124 1.00 50.78 159 ASP A N 1
ATOM 1286 C CA . ASP A 1 159 ? -32.561 49.222 15.579 1.00 50.78 159 ASP A CA 1
ATOM 1287 C C . ASP A 1 159 ? -32.322 49.216 17.096 1.00 50.78 159 ASP A C 1
ATOM 1289 O O . ASP A 1 159 ? -32.642 50.169 17.800 1.00 50.78 159 ASP A O 1
ATOM 1293 N N . ASP A 1 160 ? -31.588 48.204 17.566 1.00 49.38 160 ASP A N 1
ATOM 1294 C CA . ASP A 1 160 ? -30.605 48.429 18.626 1.00 49.38 160 ASP A CA 1
ATOM 1295 C C . ASP A 1 160 ? -29.406 47.491 18.417 1.00 49.38 160 ASP A C 1
ATOM 1297 O O . ASP A 1 160 ? -29.489 46.260 18.522 1.00 49.38 160 ASP A O 1
ATOM 1301 N N . ASP A 1 161 ? -28.296 48.122 18.044 1.00 47.38 161 ASP A N 1
ATOM 1302 C CA . ASP A 1 161 ? -26.938 47.618 18.135 1.00 47.38 161 ASP A CA 1
ATOM 1303 C C . ASP A 1 161 ? -26.695 46.972 19.503 1.00 47.38 161 ASP A C 1
ATOM 1305 O O . ASP A 1 161 ? -26.854 47.597 20.550 1.00 47.38 161 ASP A O 1
ATOM 1309 N N . VAL A 1 162 ? -26.191 45.738 19.512 1.00 50.97 162 VAL A N 1
ATOM 1310 C CA . VAL A 1 162 ? -25.504 45.218 20.698 1.00 50.97 162 VAL A CA 1
ATOM 1311 C C . VAL A 1 162 ? -24.094 44.810 20.299 1.00 50.97 162 VAL A C 1
ATOM 1313 O O . VAL A 1 162 ? -23.782 43.638 20.083 1.00 50.97 162 VAL A O 1
ATOM 1316 N N . GLU A 1 163 ? -23.227 45.821 20.219 1.00 44.25 163 GLU A N 1
ATOM 1317 C CA . GLU A 1 163 ? -21.807 45.668 20.520 1.00 44.25 163 GLU A CA 1
ATOM 1318 C C . GLU A 1 163 ? -21.674 45.009 21.901 1.00 44.25 163 GLU A C 1
ATOM 1320 O O . GLU A 1 163 ? -21.830 45.652 22.939 1.00 44.25 163 GLU A O 1
ATOM 1325 N N . LEU A 1 164 ? -21.329 43.722 21.945 1.00 46.00 164 LEU A N 1
ATOM 1326 C CA . LEU A 1 164 ? -20.707 43.159 23.140 1.00 46.00 164 LEU A CA 1
ATOM 1327 C C . LEU A 1 164 ? -19.214 43.488 23.112 1.00 46.00 164 LEU A C 1
ATOM 1329 O O . LEU A 1 164 ? -18.365 42.676 22.748 1.00 46.00 164 LEU A O 1
ATOM 1333 N N . LEU A 1 165 ? -18.932 44.724 23.528 1.00 44.69 165 LEU A N 1
ATOM 1334 C CA . LEU A 1 165 ? -17.680 45.144 24.145 1.00 44.69 165 LEU A CA 1
ATOM 1335 C C . LEU A 1 165 ? -17.348 44.198 25.309 1.00 44.69 165 LEU A C 1
ATOM 1337 O O . LEU A 1 165 ? -17.914 44.313 26.396 1.00 44.69 165 LEU A O 1
ATOM 1341 N N . ILE A 1 166 ? -16.381 43.303 25.117 1.00 44.59 166 ILE A N 1
ATOM 1342 C CA . ILE A 1 166 ? -15.526 42.882 26.229 1.00 44.59 166 ILE A CA 1
ATOM 1343 C C . ILE A 1 166 ? -14.297 43.775 26.150 1.00 44.59 166 ILE A C 1
ATOM 1345 O O . ILE A 1 166 ? -13.393 43.565 25.344 1.00 44.59 166 ILE A O 1
ATOM 1349 N N . GLN A 1 167 ? -14.351 44.837 26.949 1.00 43.28 167 GLN A N 1
ATOM 1350 C CA . GLN A 1 167 ? -13.237 45.729 27.209 1.00 43.28 167 GLN A CA 1
ATOM 1351 C C . GLN A 1 167 ? -12.087 44.953 27.856 1.00 43.28 167 GLN A C 1
ATOM 1353 O O . GLN A 1 167 ? -12.253 44.285 28.876 1.00 43.28 167 GLN A O 1
ATOM 1358 N N . ASP A 1 168 ? -10.925 45.100 27.229 1.00 49.50 168 ASP A N 1
ATOM 1359 C CA . ASP A 1 168 ? -9.605 45.128 27.844 1.00 49.50 168 ASP A CA 1
ATOM 1360 C C . ASP A 1 168 ? -9.615 45.911 29.171 1.00 49.50 168 ASP A C 1
ATOM 1362 O O . ASP A 1 168 ? -10.111 47.037 29.218 1.00 49.50 168 ASP A O 1
ATOM 1366 N N . ASP A 1 169 ? -8.968 45.371 30.206 1.00 44.97 169 ASP A N 1
ATOM 1367 C CA . ASP A 1 169 ? -8.162 46.205 31.100 1.00 44.97 169 ASP A CA 1
ATOM 1368 C C . ASP A 1 169 ? -6.918 45.439 31.586 1.00 44.97 169 ASP A C 1
ATOM 1370 O O . ASP A 1 169 ? -6.956 44.610 32.493 1.00 44.97 169 ASP A O 1
ATOM 1374 N N . SER A 1 170 ? -5.816 45.755 30.904 1.00 43.06 170 SER A N 1
ATOM 1375 C CA . SER A 1 170 ? -4.572 46.263 31.491 1.00 43.06 170 SER A CA 1
ATOM 1376 C C . SER A 1 170 ? -3.712 45.330 32.365 1.00 43.06 170 SER A C 1
ATOM 1378 O O . SER A 1 170 ? -4.008 45.031 33.515 1.00 43.06 170 SER A O 1
ATOM 1380 N N . SER A 1 171 ? -2.472 45.090 31.914 1.00 43.47 171 SER A N 1
ATOM 1381 C CA . SER A 1 171 ? -1.327 45.968 32.261 1.00 43.47 171 SER A CA 1
ATOM 1382 C C . SER A 1 171 ? 0.010 45.219 32.457 1.00 43.47 171 SER A C 1
ATOM 1384 O O . SER A 1 171 ? 0.220 44.529 33.446 1.00 43.47 171 SER A O 1
ATOM 1386 N N . VAL A 1 172 ? 0.950 45.485 31.538 1.00 48.81 172 VAL A N 1
ATOM 1387 C CA . VAL A 1 172 ? 2.353 45.895 31.798 1.00 48.81 172 VAL A CA 1
ATOM 1388 C C . VAL A 1 172 ? 3.362 44.889 32.414 1.00 48.81 172 VAL A C 1
ATOM 1390 O O . VAL A 1 172 ? 3.456 44.702 33.618 1.00 48.81 172 VAL A O 1
ATOM 13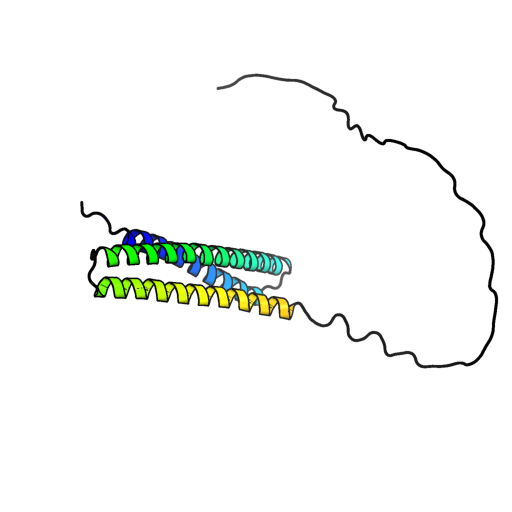93 N N . ARG A 1 173 ? 4.244 44.401 31.519 1.00 42.25 173 ARG A N 1
ATOM 1394 C CA . ARG A 1 173 ? 5.728 44.546 31.478 1.00 42.25 173 ARG A CA 1
ATOM 1395 C C . ARG A 1 173 ? 6.601 44.104 32.676 1.00 42.25 173 ARG A C 1
ATOM 1397 O O . ARG A 1 173 ? 6.631 44.758 33.709 1.00 42.25 173 ARG A O 1
ATOM 1404 N N . ALA A 1 174 ? 7.502 43.158 32.390 1.00 48.25 174 ALA A N 1
ATOM 1405 C CA . ALA A 1 174 ? 8.927 43.129 32.778 1.00 48.25 174 ALA A CA 1
ATOM 1406 C C . ALA A 1 174 ? 9.602 42.093 31.850 1.00 48.25 174 ALA A C 1
ATOM 1408 O O . ALA A 1 174 ? 9.202 40.936 31.834 1.00 48.25 174 ALA A O 1
ATOM 1409 N N . GLU A 1 175 ? 10.372 42.460 30.826 1.00 47.81 175 GLU A N 1
ATOM 1410 C CA . GLU A 1 175 ? 11.805 42.793 30.886 1.00 47.81 175 GLU A CA 1
ATOM 1411 C C . GLU A 1 175 ? 12.591 42.159 32.049 1.00 47.81 175 GLU A C 1
ATOM 1413 O O . GLU A 1 175 ? 12.516 42.609 33.186 1.00 47.81 175 GLU A O 1
ATOM 1418 N N . ASP A 1 176 ? 13.414 41.182 31.652 1.00 45.69 176 ASP A N 1
ATOM 1419 C CA . ASP A 1 176 ? 14.834 41.019 31.990 1.00 45.69 176 ASP A CA 1
ATOM 1420 C C . ASP A 1 176 ? 15.279 39.858 32.905 1.00 45.69 176 ASP A C 1
ATOM 1422 O O . ASP A 1 176 ? 14.702 39.556 33.946 1.00 45.69 176 ASP A O 1
ATOM 1426 N N . SER A 1 177 ? 16.427 39.309 32.485 1.00 43.03 177 SER A N 1
ATOM 1427 C CA . SER A 1 177 ? 17.446 38.569 33.232 1.00 43.03 177 SER A CA 1
ATOM 1428 C C . SER A 1 177 ? 17.225 37.076 33.526 1.00 43.03 177 SER A C 1
ATOM 1430 O O . SER A 1 177 ? 16.688 36.693 34.563 1.00 43.03 177 SER A O 1
ATOM 1432 N N . SER A 1 178 ? 17.858 36.205 32.725 1.00 49.75 178 SER A N 1
ATOM 1433 C CA . SER A 1 178 ? 19.176 35.628 33.088 1.00 49.75 178 SER A CA 1
ATOM 1434 C C . SER A 1 178 ? 19.649 34.509 32.135 1.00 49.75 178 SER A C 1
ATOM 1436 O O . SER A 1 178 ? 18.884 33.598 31.829 1.00 49.75 178 SER A O 1
ATOM 1438 N N . ALA A 1 179 ? 20.960 34.557 31.851 1.00 46.78 179 ALA A N 1
ATOM 1439 C CA . ALA A 1 179 ? 21.877 33.575 31.235 1.00 46.78 179 ALA A CA 1
ATOM 1440 C C . ALA A 1 179 ? 22.009 33.547 29.702 1.00 46.78 179 ALA A C 1
ATOM 1442 O O . ALA A 1 179 ? 21.091 33.070 29.004 1.00 46.78 179 ALA A O 1
#

Foldseek 3Di:
DPDPQPLVVLVVVLVVLVVVLVVLLVVLVVLVVVLVVDDDPVSNVVSVVSNVVSLVVNVVSLVVSVVSLVVSVVSLVVCVVVVVDDPVVSVVSVVVSVVVNVVSVVSNVVSVVVVVVVVVVVDDDDDPDDDDDDDDDDDDDDDDDDDDDDDDDDDDDDDDDDDPDPDDDDDDDDDDDDD

Organism: NCBI:txid282301